Protein AF-A0A060S1R8-F1 (afdb_monomer)

Radius of gyration: 19.4 Å; Cα contacts (8 Å, |Δi|>4): 28; chains: 1; bounding box: 45×45×37 Å

Foldseek 3Di:
DDDPPPPDPDQADCVVPDPVCVVVSVVNDPVPVLADDDDDPPPDDDDDDVPDDPDDDDDDDDDPVVVVVVVVVVVSCCVRVVDDDD

InterPro domains:
  IPR032567 RTL1-related [PTHR15503] (19-84)
  IPR043502 DNA/RNA polymerase superfamily [SSF56672] (21-84)

Organism: Pycnoporus cinnabarinus (NCBI:txid5643)

Sequence (86 aa):
MSGSTSISDKPPDLTGVPEEYHEFADVFSKSKVDELPEHRPYDLKIDLEEGATPPLGPIYSLSKVELDTLREYIEENLRSGFIRLY

Mean predicted aligned error: 9.51 Å

pLDDT: mean 83.48, std 16.55, range [32.16, 97.75]

Secondary structure (DSSP, 8-state):
---------PPP--TT--GGGGGGGGGG-GGGTTSPPPP-TT----PPPTT-----PPPPPPPHHHHHHHHHHHHHHHHTTSS---

Solvent-accessible surface area (backbone atoms only — not comparable to full-atom values): 6046 Å² total; per-residue (Å²): 134,90,81,80,78,68,86,73,93,63,80,52,80,59,84,90,56,60,77,92,49,55,90,51,40,68,79,65,27,70,78,64,69,60,47,69,76,82,91,56,102,80,58,90,75,88,84,73,60,92,92,62,70,85,83,90,71,84,80,78,91,68,54,73,69,57,48,52,53,50,48,53,53,49,55,52,33,43,72,36,58,76,41,81,90,131

Structure (mmCIF, N/CA/C/O backbone):
data_AF-A0A060S1R8-F1
#
_entry.id   AF-A0A060S1R8-F1
#
loop_
_atom_site.group_PDB
_atom_site.id
_atom_site.type_symbol
_atom_site.label_atom_id
_atom_site.label_alt_id
_atom_site.label_comp_id
_atom_site.label_asym_id
_atom_site.label_entity_id
_atom_site.label_seq_id
_atom_site.pdbx_PDB_ins_code
_atom_site.Cartn_x
_atom_site.Cartn_y
_atom_site.Cartn_z
_atom_site.occupancy
_atom_site.B_iso_or_equiv
_atom_site.auth_seq_id
_atom_site.auth_comp_id
_atom_site.auth_asym_id
_atom_site.auth_atom_id
_atom_site.pdbx_PDB_model_num
ATOM 1 N N . MET A 1 1 ? -3.801 22.487 -9.630 1.00 34.41 1 MET A N 1
ATOM 2 C CA . MET A 1 1 ? -2.743 22.612 -10.654 1.00 34.41 1 MET A CA 1
ATOM 3 C C . MET A 1 1 ? -2.479 21.221 -11.178 1.00 34.41 1 MET A C 1
ATOM 5 O O . MET A 1 1 ? -2.221 20.328 -10.387 1.00 34.41 1 MET A O 1
ATOM 9 N N . SER A 1 2 ? -2.699 21.035 -12.473 1.00 37.50 2 SER A N 1
ATOM 10 C CA . SER A 1 2 ? -2.724 19.746 -13.154 1.00 37.50 2 SER A CA 1
ATOM 11 C C . SER A 1 2 ? -1.345 19.084 -13.153 1.00 37.50 2 SER A C 1
ATOM 13 O O . SER A 1 2 ? -0.408 19.631 -13.725 1.00 37.50 2 SER A O 1
ATOM 15 N N . GLY A 1 3 ? -1.231 17.909 -12.537 1.00 33.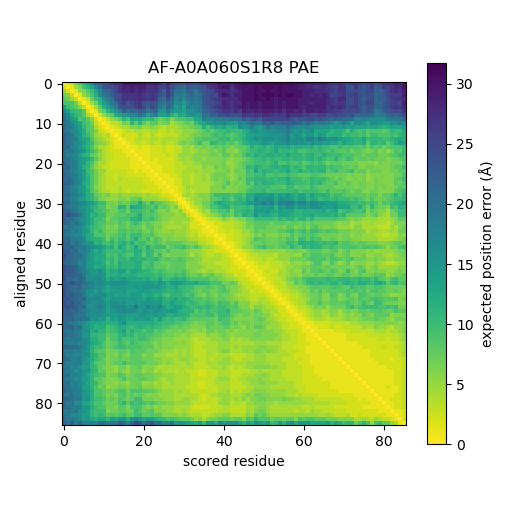16 3 GLY A N 1
ATOM 16 C CA . GLY A 1 3 ? -0.108 16.990 -12.705 1.00 33.16 3 GLY A CA 1
ATOM 17 C C . GLY A 1 3 ? -0.554 15.828 -13.579 1.00 33.16 3 GLY A C 1
ATOM 18 O O . GLY A 1 3 ? -0.918 14.772 -13.080 1.00 33.16 3 GLY A O 1
ATOM 19 N N . SER A 1 4 ? -0.613 16.059 -14.888 1.00 39.00 4 SER A N 1
ATOM 20 C CA . SER A 1 4 ? -0.767 14.992 -15.872 1.00 39.00 4 SER A CA 1
ATOM 21 C C . SER A 1 4 ? 0.593 14.304 -15.976 1.00 39.00 4 SER A C 1
ATOM 23 O O . SER A 1 4 ? 1.464 14.769 -16.707 1.00 39.00 4 SER A O 1
ATOM 25 N N . THR A 1 5 ? 0.834 13.268 -15.170 1.00 32.16 5 THR A N 1
ATOM 26 C CA . THR A 1 5 ? 2.055 12.469 -15.319 1.00 32.16 5 THR A CA 1
ATOM 27 C C . THR A 1 5 ? 1.837 11.522 -16.486 1.00 32.16 5 THR A C 1
ATOM 29 O O . THR A 1 5 ? 1.264 10.445 -16.361 1.00 32.16 5 THR A O 1
ATOM 32 N N . SER A 1 6 ? 2.248 12.017 -17.647 1.00 37.53 6 SER A N 1
ATOM 33 C CA . SER A 1 6 ? 2.580 11.275 -18.852 1.00 37.53 6 SER A CA 1
ATOM 34 C C . SER A 1 6 ? 3.148 9.891 -18.541 1.00 37.53 6 SER A C 1
ATOM 36 O O . SER A 1 6 ? 4.199 9.775 -17.900 1.00 37.53 6 SER A O 1
ATOM 38 N N . ILE A 1 7 ? 2.463 8.875 -19.065 1.00 49.72 7 ILE A N 1
ATOM 39 C CA . ILE A 1 7 ? 2.966 7.522 -19.303 1.00 49.72 7 ILE A CA 1
ATOM 40 C C . ILE A 1 7 ? 4.370 7.681 -19.893 1.00 49.72 7 ILE A C 1
ATOM 42 O O . ILE A 1 7 ? 4.531 8.184 -21.003 1.00 49.72 7 ILE A O 1
ATOM 46 N N . SER A 1 8 ? 5.399 7.405 -19.098 1.00 44.69 8 SER A N 1
ATOM 47 C CA . SER A 1 8 ? 6.777 7.557 -19.551 1.00 44.69 8 SER A CA 1
ATOM 48 C C . SER A 1 8 ? 7.231 6.225 -20.125 1.00 44.69 8 SER A C 1
ATOM 50 O O . SER A 1 8 ? 7.622 5.337 -19.374 1.00 44.69 8 SER A O 1
ATOM 52 N N . ASP A 1 9 ? 7.221 6.132 -21.456 1.00 56.50 9 ASP A N 1
ATOM 53 C CA . ASP A 1 9 ? 7.891 5.120 -22.289 1.00 56.50 9 ASP A CA 1
ATOM 54 C C . ASP A 1 9 ? 9.430 5.216 -22.180 1.00 56.50 9 ASP A C 1
ATOM 56 O O . ASP A 1 9 ? 10.159 5.218 -23.174 1.00 56.50 9 ASP A O 1
ATOM 60 N N . LYS A 1 10 ? 9.966 5.393 -20.968 1.00 62.16 10 LYS A N 1
ATOM 61 C CA . LYS A 1 10 ? 11.411 5.462 -20.755 1.00 62.16 10 LYS A CA 1
ATOM 62 C C . LYS A 1 10 ? 11.930 4.041 -20.527 1.00 62.16 10 LYS A C 1
ATOM 64 O O . LYS A 1 10 ? 11.363 3.341 -19.688 1.00 62.16 10 LYS A O 1
ATOM 69 N N . PRO A 1 11 ? 12.993 3.608 -21.231 1.00 73.12 11 PRO A N 1
ATOM 70 C CA . PRO A 1 11 ? 13.584 2.302 -20.983 1.00 73.12 11 PRO A CA 1
ATOM 71 C C . PRO A 1 11 ? 14.008 2.183 -19.509 1.00 73.12 11 PRO A C 1
ATOM 73 O O . PRO A 1 11 ? 14.447 3.186 -18.927 1.00 73.12 11 PRO A O 1
ATOM 76 N N . PRO A 1 12 ? 13.856 0.991 -18.906 1.00 81.62 12 PRO A N 1
ATOM 77 C CA . PRO A 1 12 ? 14.228 0.753 -17.518 1.00 81.62 12 PRO A CA 1
ATOM 78 C C . PRO A 1 12 ? 15.707 1.086 -17.304 1.00 81.62 12 PRO A C 1
ATOM 80 O O . PRO A 1 12 ? 16.554 0.815 -18.156 1.00 81.62 12 PRO A O 1
ATOM 83 N N . ASP A 1 13 ? 16.011 1.711 -16.169 1.00 86.06 13 ASP A N 1
ATOM 84 C CA . ASP A 1 13 ? 17.390 1.992 -15.783 1.00 86.06 13 ASP A CA 1
ATOM 85 C C . ASP A 1 13 ? 18.031 0.708 -15.252 1.00 86.06 13 ASP A C 1
ATOM 87 O O . ASP A 1 13 ? 17.673 0.223 -14.180 1.00 86.06 13 ASP A O 1
ATOM 91 N N . LEU A 1 14 ? 18.964 0.150 -16.022 1.00 88.12 14 LEU A N 1
ATOM 92 C CA . LEU A 1 14 ? 19.681 -1.082 -15.681 1.00 88.12 14 LEU A CA 1
ATOM 93 C C . LEU A 1 14 ? 21.036 -0.804 -15.021 1.00 88.12 14 LEU A C 1
ATOM 95 O O . LEU A 1 14 ? 21.865 -1.705 -14.887 1.00 88.12 14 LEU A O 1
ATOM 99 N N . THR A 1 15 ? 21.288 0.440 -14.602 1.00 90.19 15 THR A N 1
ATOM 100 C CA . THR A 1 15 ? 22.518 0.798 -13.894 1.00 90.19 15 THR A CA 1
ATOM 101 C C . THR A 1 15 ? 22.610 0.003 -12.589 1.00 90.19 15 THR A C 1
ATOM 103 O O . THR A 1 15 ? 21.818 0.192 -11.672 1.00 90.19 15 THR A O 1
ATOM 106 N N . GLY A 1 16 ? 23.592 -0.898 -12.499 1.00 89.75 16 GLY A N 1
ATOM 107 C CA . GLY A 1 16 ? 23.789 -1.773 -11.337 1.00 89.75 16 GLY A CA 1
ATOM 108 C C . GLY A 1 16 ? 23.074 -3.127 -11.413 1.00 89.75 16 GLY A C 1
ATOM 109 O O . GLY A 1 16 ? 23.239 -3.933 -10.500 1.00 89.75 16 GLY A O 1
ATOM 110 N N . VAL A 1 17 ? 22.337 -3.408 -12.493 1.00 90.88 17 VAL A N 1
ATOM 111 C CA . VAL A 1 17 ? 21.763 -4.733 -12.766 1.00 90.88 17 VAL A CA 1
ATOM 112 C C . VAL A 1 17 ? 22.798 -5.579 -13.525 1.00 90.88 17 VAL A C 1
ATOM 114 O O . VAL A 1 17 ? 23.272 -5.136 -14.577 1.00 90.88 17 VAL A O 1
ATOM 117 N N . PRO A 1 18 ? 23.176 -6.777 -13.033 1.00 94.88 18 PRO A N 1
ATOM 118 C CA . PRO A 1 18 ? 24.072 -7.680 -13.758 1.00 94.88 18 PRO A CA 1
ATOM 119 C C . PRO A 1 18 ? 23.538 -8.053 -15.149 1.00 94.88 18 PRO A C 1
ATOM 121 O O . PRO A 1 18 ? 22.331 -8.206 -15.328 1.00 94.88 18 PRO A O 1
ATOM 124 N N . GLU A 1 19 ? 24.440 -8.229 -16.120 1.00 93.31 19 GLU A N 1
ATOM 125 C CA . GLU A 1 19 ? 24.103 -8.464 -17.538 1.00 93.31 19 GLU A CA 1
ATOM 126 C C . GLU A 1 19 ? 23.214 -9.701 -17.750 1.00 93.31 19 GLU A C 1
ATOM 128 O O . GLU A 1 19 ? 22.304 -9.678 -18.573 1.00 93.31 19 GLU A O 1
ATOM 133 N N . GLU A 1 20 ? 23.396 -10.740 -16.931 1.00 94.81 20 GLU A N 1
ATOM 134 C CA . GLU A 1 20 ? 22.569 -11.956 -16.928 1.00 94.81 20 GLU A CA 1
ATOM 135 C C . GLU A 1 20 ? 21.072 -11.703 -16.658 1.00 94.81 20 GLU A C 1
ATOM 137 O O . GLU A 1 20 ? 20.249 -12.539 -17.010 1.00 94.81 20 GLU A O 1
ATOM 142 N N . TYR A 1 21 ? 20.697 -10.551 -16.085 1.00 91.88 21 TYR A N 1
ATOM 143 C CA . TYR A 1 21 ? 19.297 -10.190 -15.818 1.00 91.88 21 TYR A CA 1
ATOM 144 C C . TYR A 1 21 ? 18.725 -9.166 -16.801 1.00 91.88 21 TYR A C 1
ATOM 146 O O . TYR A 1 21 ? 17.576 -8.752 -16.646 1.00 91.88 21 TYR A O 1
ATOM 154 N N . HIS A 1 22 ? 19.489 -8.730 -17.808 1.00 90.94 22 HIS A N 1
ATOM 155 C CA . HIS A 1 22 ? 19.020 -7.711 -18.757 1.00 90.94 22 HIS A CA 1
ATOM 156 C C . HIS A 1 22 ? 17.876 -8.218 -19.642 1.00 90.94 22 HIS A C 1
ATOM 158 O O . HIS A 1 22 ? 17.078 -7.412 -20.113 1.00 90.94 22 HIS A O 1
ATOM 164 N N . GLU A 1 23 ? 17.725 -9.537 -19.811 1.00 92.44 23 GLU A N 1
ATOM 165 C CA . GLU A 1 23 ? 16.542 -10.117 -20.466 1.00 92.44 23 GLU A CA 1
ATOM 166 C C . GLU A 1 23 ? 15.239 -9.858 -19.683 1.00 92.44 23 GLU A C 1
ATOM 168 O O . GLU A 1 23 ? 14.171 -9.772 -20.284 1.00 92.44 23 GLU A O 1
ATOM 173 N N . PHE A 1 24 ? 15.340 -9.644 -18.365 1.00 88.38 24 PHE A N 1
ATOM 174 C CA . PHE A 1 24 ? 14.236 -9.304 -17.461 1.00 88.38 24 PHE A CA 1
ATOM 175 C C . PHE A 1 24 ? 14.196 -7.807 -17.140 1.00 88.38 24 PHE A C 1
ATOM 177 O O . PHE A 1 24 ? 13.684 -7.399 -16.103 1.00 88.38 24 PHE A O 1
ATOM 184 N N . ALA A 1 25 ? 14.761 -6.951 -17.993 1.00 87.06 25 ALA A N 1
ATOM 185 C CA . ALA A 1 25 ? 14.801 -5.504 -17.772 1.00 87.06 25 ALA A CA 1
ATOM 186 C C . ALA A 1 25 ? 13.428 -4.900 -17.410 1.00 87.06 25 ALA A C 1
ATOM 188 O O . ALA A 1 25 ? 13.33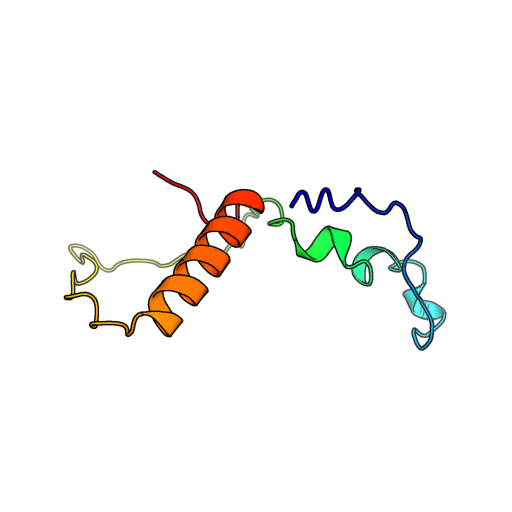5 -3.918 -16.672 1.00 87.06 25 ALA A O 1
ATOM 189 N N . ASP A 1 26 ? 12.353 -5.508 -17.904 1.00 83.88 26 ASP A N 1
ATOM 190 C CA . ASP A 1 26 ? 10.980 -5.112 -17.650 1.00 83.88 26 ASP A CA 1
ATOM 191 C C . ASP A 1 26 ? 10.540 -5.275 -16.186 1.00 83.88 26 ASP A C 1
ATOM 193 O O . ASP A 1 26 ? 9.714 -4.480 -15.735 1.00 83.88 26 ASP A O 1
ATOM 197 N N . VAL A 1 27 ? 11.102 -6.224 -15.422 1.00 84.38 27 VAL A N 1
ATOM 198 C CA . VAL A 1 27 ? 10.795 -6.379 -13.984 1.00 84.38 27 VAL A CA 1
ATOM 199 C C . VAL A 1 27 ? 11.368 -5.241 -13.140 1.00 84.38 27 VAL A C 1
ATOM 201 O O . VAL A 1 27 ? 10.887 -4.981 -12.041 1.00 84.38 27 VAL A O 1
ATOM 204 N N . PHE A 1 28 ? 12.372 -4.534 -13.664 1.00 83.88 28 PHE A N 1
ATOM 205 C CA . PHE A 1 28 ? 12.964 -3.351 -13.037 1.00 83.88 28 PHE A CA 1
ATOM 206 C C . PHE A 1 28 ? 12.254 -2.051 -13.447 1.00 83.88 28 PHE A C 1
ATOM 208 O O . PHE A 1 28 ? 12.601 -0.969 -12.967 1.00 83.88 28 PHE A O 1
ATOM 215 N N . SER A 1 29 ? 11.243 -2.129 -14.321 1.00 80.50 29 SER A N 1
ATOM 216 C CA . SER A 1 29 ? 10.437 -0.970 -14.692 1.00 80.50 29 SER A CA 1
ATOM 217 C C . SER A 1 29 ? 9.433 -0.621 -13.597 1.00 80.50 29 SER A C 1
ATOM 219 O O . SER A 1 29 ? 8.600 -1.440 -13.214 1.00 80.50 29 SER A O 1
ATOM 221 N N . LYS A 1 30 ? 9.430 0.645 -13.163 1.00 74.44 30 LYS A N 1
ATOM 222 C CA . LYS A 1 30 ? 8.430 1.154 -12.210 1.00 74.44 30 LYS A CA 1
ATOM 223 C C . LYS A 1 30 ? 7.004 1.093 -12.756 1.00 74.44 30 LYS A C 1
ATOM 225 O O . LYS A 1 30 ? 6.080 0.917 -11.978 1.00 74.44 30 LYS A O 1
ATOM 230 N N . SER A 1 31 ? 6.826 1.195 -14.075 1.00 70.88 31 SER A N 1
ATOM 231 C CA . SER A 1 31 ? 5.495 1.236 -14.694 1.00 70.88 31 SER A CA 1
ATOM 232 C C . SER A 1 31 ? 4.665 -0.023 -14.440 1.00 70.88 31 SER A C 1
ATOM 234 O O . SER A 1 31 ? 3.454 0.076 -14.308 1.00 70.88 31 SER A O 1
ATOM 236 N N . LYS A 1 32 ? 5.306 -1.194 -14.328 1.00 66.19 32 LYS A N 1
ATOM 237 C CA . LYS A 1 32 ? 4.613 -2.464 -14.068 1.00 66.19 32 LYS A CA 1
ATOM 238 C C . LYS A 1 32 ? 4.260 -2.679 -12.595 1.00 66.19 32 LYS A C 1
ATOM 240 O O . LYS A 1 32 ? 3.506 -3.593 -12.288 1.00 66.19 32 LYS A O 1
ATOM 245 N N . VAL A 1 33 ? 4.825 -1.883 -11.684 1.00 71.06 33 VAL A N 1
ATOM 246 C CA . VAL A 1 33 ? 4.584 -2.016 -10.237 1.00 71.06 33 VAL A CA 1
ATOM 247 C C . VAL 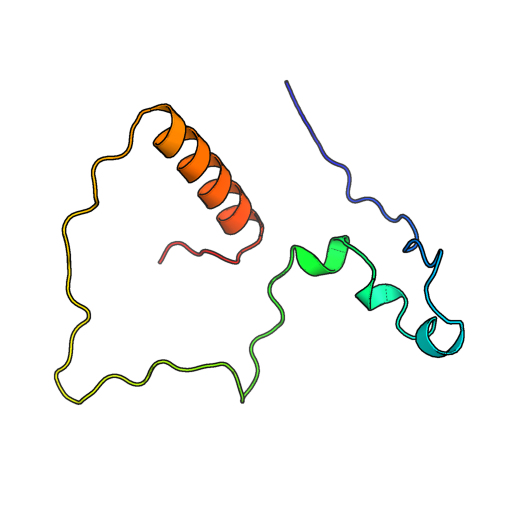A 1 33 ? 3.223 -1.443 -9.847 1.00 71.06 33 VAL A C 1
ATOM 249 O O . VAL A 1 33 ? 2.612 -1.917 -8.894 1.00 71.06 33 VAL A O 1
ATOM 252 N N . ASP A 1 34 ? 2.729 -0.463 -10.603 1.00 76.19 34 ASP A N 1
ATOM 253 C CA . ASP A 1 34 ? 1.477 0.236 -10.303 1.00 76.19 34 ASP A CA 1
ATOM 254 C C . ASP A 1 34 ? 0.225 -0.507 -10.809 1.00 76.19 34 ASP A C 1
ATOM 256 O O . ASP A 1 34 ? -0.887 0.005 -10.667 1.00 76.19 34 ASP A O 1
ATOM 260 N N . GLU A 1 35 ? 0.391 -1.703 -11.384 1.00 79.44 35 GLU A N 1
ATOM 261 C CA . GLU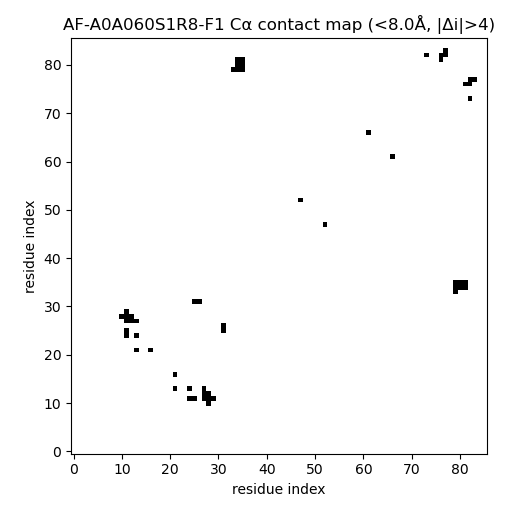 A 1 35 ? -0.684 -2.531 -11.933 1.00 79.44 35 GLU A CA 1
ATOM 262 C C . GLU A 1 35 ? -0.822 -3.847 -11.156 1.00 79.44 35 GLU A C 1
ATOM 264 O O . GLU A 1 35 ? 0.154 -4.552 -10.889 1.00 79.44 35 GLU A O 1
ATOM 269 N N . LEU A 1 36 ? -2.060 -4.209 -10.805 1.00 82.81 36 LEU A N 1
ATOM 270 C CA . LEU A 1 36 ? -2.339 -5.505 -10.193 1.00 82.81 36 LEU A CA 1
ATOM 271 C C . LEU A 1 36 ? -2.107 -6.621 -11.231 1.00 82.81 36 LEU A C 1
ATOM 273 O O . LEU A 1 36 ? -2.725 -6.581 -12.299 1.00 82.81 36 LEU A O 1
ATOM 277 N N . PRO A 1 37 ? -1.274 -7.638 -10.937 1.00 82.62 37 PRO A N 1
ATOM 278 C CA . PRO A 1 37 ? -1.102 -8.768 -11.838 1.00 82.62 37 PRO A CA 1
ATOM 279 C C . PRO A 1 37 ? -2.422 -9.523 -12.024 1.00 82.62 37 PRO A C 1
ATOM 281 O O . PRO A 1 37 ? -3.282 -9.541 -11.142 1.00 82.62 37 PRO A O 1
ATOM 284 N N . GLU A 1 38 ? -2.570 -10.182 -13.173 1.00 86.50 38 GLU A N 1
ATOM 285 C CA . GLU A 1 38 ? -3.733 -11.028 -13.438 1.00 86.50 38 GLU A CA 1
ATOM 286 C C . GLU A 1 38 ? -3.893 -12.113 -12.366 1.00 86.50 38 GLU A C 1
ATOM 288 O O . GLU A 1 38 ? -2.905 -12.704 -11.920 1.00 86.50 38 GLU A O 1
ATOM 293 N N . HIS A 1 39 ? -5.148 -12.387 -11.995 1.00 87.56 39 HIS A N 1
ATOM 294 C CA . HIS A 1 39 ? -5.510 -13.440 -11.048 1.00 87.56 39 HIS A CA 1
ATOM 295 C C . HIS A 1 39 ? -5.019 -14.811 -11.520 1.00 87.56 39 HIS A C 1
ATOM 297 O O . HIS A 1 39 ? -5.168 -15.169 -12.693 1.00 87.56 39 HIS A O 1
ATOM 303 N N . ARG A 1 40 ? -4.463 -15.606 -10.601 1.00 89.12 40 ARG A N 1
ATOM 304 C CA . ARG A 1 40 ? -3.892 -16.926 -10.899 1.00 89.12 40 ARG A CA 1
ATOM 305 C C . ARG A 1 40 ? -4.548 -18.022 -10.052 1.00 89.12 40 ARG A C 1
ATOM 307 O O . ARG A 1 40 ? -5.109 -17.744 -8.997 1.00 89.12 40 ARG A O 1
ATOM 314 N N . PRO A 1 41 ? -4.436 -19.306 -10.449 1.00 90.56 41 PRO A N 1
ATOM 315 C CA . PRO A 1 41 ? -4.993 -20.423 -9.673 1.00 90.56 41 PRO A CA 1
ATOM 316 C C . PRO A 1 41 ? -4.428 -20.570 -8.250 1.00 90.56 41 PRO A C 1
ATOM 318 O O . PRO A 1 41 ? -4.964 -21.329 -7.452 1.00 90.56 41 PRO A O 1
ATOM 321 N N . TYR A 1 42 ? -3.322 -19.887 -7.961 1.00 88.88 42 TYR A N 1
ATOM 322 C CA . TYR A 1 42 ? -2.592 -19.903 -6.696 1.00 88.88 42 TYR A CA 1
ATOM 323 C C . TYR A 1 42 ? -2.636 -18.539 -5.989 1.00 88.88 42 TYR A C 1
ATOM 325 O O . TYR A 1 42 ? -1.749 -18.221 -5.198 1.00 88.88 42 TYR A O 1
ATOM 333 N N . ASP A 1 43 ? -3.660 -17.731 -6.270 1.00 90.31 43 ASP A N 1
ATOM 334 C CA . ASP A 1 43 ? -3.942 -16.537 -5.480 1.00 90.31 43 ASP A CA 1
ATOM 335 C C . ASP A 1 43 ? -4.210 -16.908 -4.017 1.00 90.31 43 ASP A C 1
ATOM 337 O O . ASP A 1 43 ? -4.844 -17.922 -3.706 1.00 90.31 43 ASP A O 1
ATOM 341 N N . LEU A 1 44 ? -3.723 -16.069 -3.102 1.00 90.06 44 LEU A N 1
ATOM 342 C CA . LEU A 1 44 ? -3.935 -16.266 -1.675 1.00 90.06 44 LEU A CA 1
ATOM 343 C C . LEU A 1 44 ? -5.425 -16.120 -1.352 1.00 90.06 44 LEU A C 1
ATOM 345 O O . LEU A 1 44 ? -6.018 -15.060 -1.554 1.00 90.06 44 LEU A O 1
ATOM 349 N N . LYS A 1 45 ? -6.010 -17.178 -0.793 1.00 89.62 45 LYS A N 1
ATOM 350 C CA . LYS A 1 45 ? -7.389 -17.183 -0.314 1.00 89.62 45 LYS A CA 1
ATOM 351 C C . LYS A 1 45 ? -7.424 -17.109 1.209 1.00 89.62 45 LYS A C 1
ATOM 353 O O . LYS A 1 45 ? -6.627 -17.750 1.888 1.00 89.62 45 LYS A O 1
ATOM 358 N N . ILE A 1 46 ? -8.376 -16.342 1.734 1.00 89.31 46 ILE A N 1
ATOM 359 C CA . ILE A 1 46 ? -8.737 -16.362 3.152 1.00 89.31 46 ILE A CA 1
ATOM 360 C C . ILE A 1 46 ? -9.934 -17.303 3.294 1.00 89.31 46 ILE A C 1
ATOM 362 O O . ILE A 1 46 ? -11.045 -16.962 2.885 1.00 89.31 46 ILE A O 1
ATOM 366 N N . ASP A 1 47 ? -9.699 -18.499 3.827 1.00 90.88 47 ASP A N 1
ATOM 367 C CA . ASP A 1 47 ? -10.768 -19.443 4.143 1.00 90.88 47 ASP A CA 1
ATOM 368 C C . ASP A 1 47 ? -11.385 -19.087 5.500 1.00 90.88 47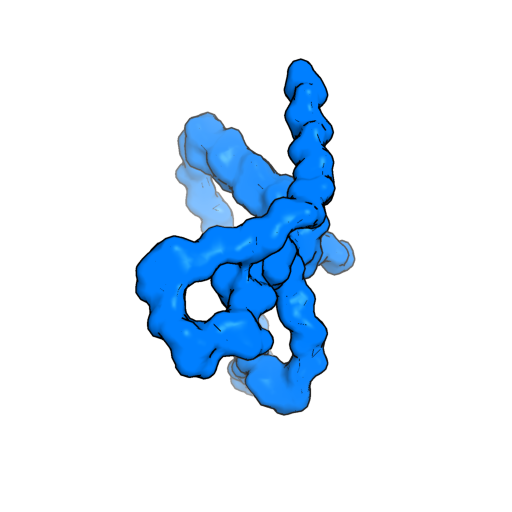 ASP A C 1
ATOM 370 O O . ASP A 1 47 ? -10.686 -18.953 6.504 1.00 90.88 47 ASP 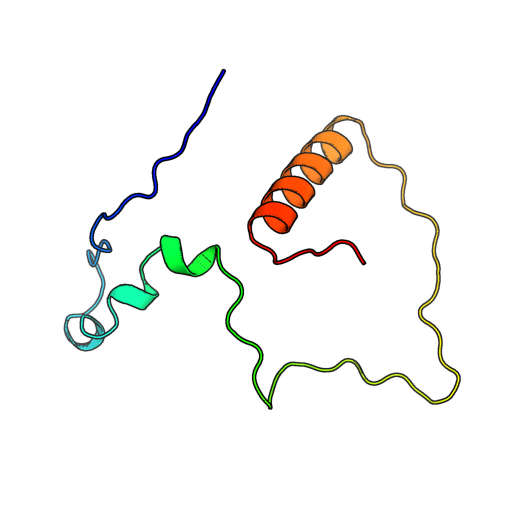A O 1
ATOM 374 N N . LEU A 1 48 ? -12.705 -18.902 5.516 1.00 90.50 48 LEU A N 1
ATOM 375 C CA . LEU A 1 48 ? -13.464 -18.658 6.739 1.00 90.50 48 LEU A CA 1
ATOM 376 C C . LEU A 1 48 ? -13.953 -19.990 7.311 1.00 90.50 48 LEU A C 1
ATOM 378 O O . LEU A 1 48 ? -14.354 -20.883 6.563 1.00 90.50 48 LEU A O 1
ATOM 382 N N . GLU A 1 49 ? -13.953 -20.103 8.638 1.00 93.50 49 GLU A N 1
ATOM 383 C CA . GLU A 1 49 ? -14.613 -21.212 9.327 1.00 93.50 49 GLU A CA 1
ATOM 384 C C . GLU A 1 49 ? -16.130 -21.183 9.074 1.00 93.50 49 GLU A C 1
ATOM 386 O O . GLU A 1 49 ? -16.723 -20.132 8.811 1.00 93.50 49 GLU A O 1
ATOM 391 N N . GLU A 1 50 ? -16.780 -22.345 9.154 1.00 93.19 50 GLU A N 1
ATOM 392 C CA . GLU A 1 50 ? -18.221 -22.449 8.932 1.00 93.19 50 GLU A CA 1
ATOM 393 C C . GLU A 1 50 ? -18.996 -21.588 9.945 1.00 93.19 50 GLU A C 1
ATOM 395 O O . GLU A 1 50 ? -18.843 -21.725 11.157 1.00 93.19 50 GLU A O 1
ATOM 400 N N . GLY A 1 51 ? -19.824 -20.671 9.435 1.00 92.12 51 GLY A N 1
ATOM 401 C CA . GLY A 1 51 ? -20.588 -19.727 10.255 1.00 92.12 51 GLY A CA 1
ATOM 402 C C . GLY A 1 51 ? -19.797 -18.514 10.762 1.00 92.12 51 GLY A C 1
ATOM 403 O O . GLY A 1 51 ? -20.380 -17.665 11.437 1.00 92.12 51 GLY A O 1
ATOM 404 N N . ALA A 1 52 ? -18.507 -18.385 10.429 1.00 91.69 52 ALA A N 1
ATOM 405 C CA . ALA A 1 52 ? -17.709 -17.226 10.809 1.00 91.69 52 ALA A CA 1
ATOM 406 C C . ALA A 1 52 ? -18.008 -16.007 9.922 1.00 91.69 52 ALA A C 1
ATOM 408 O O . ALA A 1 52 ? -18.046 -16.084 8.694 1.00 91.69 52 ALA A O 1
ATOM 409 N N . THR A 1 53 ? -18.154 -14.846 10.558 1.00 90.25 53 THR A N 1
ATOM 410 C CA . THR A 1 53 ? -18.241 -13.541 9.894 1.00 90.25 53 THR A CA 1
ATOM 411 C C . THR A 1 53 ? -17.119 -12.642 10.404 1.00 90.25 53 THR A C 1
ATOM 413 O O . THR A 1 53 ? -16.905 -12.610 11.620 1.00 90.25 53 THR A O 1
ATOM 416 N N . PRO A 1 54 ? -16.426 -11.881 9.536 1.00 87.56 54 PRO A N 1
ATOM 417 C CA . PRO A 1 54 ? -15.422 -10.923 9.984 1.00 87.56 54 PRO A CA 1
ATOM 418 C C . PRO A 1 54 ? -16.003 -9.961 11.033 1.00 87.56 54 PRO A C 1
ATOM 420 O O . PRO A 1 54 ? -17.128 -9.480 10.858 1.00 87.56 54 PRO A O 1
ATOM 423 N N . PRO A 1 55 ? -15.274 -9.666 12.123 1.00 89.62 55 PRO A N 1
ATOM 424 C CA . PRO A 1 55 ? -15.754 -8.737 13.132 1.00 89.62 55 PRO A CA 1
ATOM 425 C C . PRO A 1 55 ? -15.855 -7.327 12.544 1.00 89.62 55 PRO A C 1
ATOM 427 O O . PRO A 1 55 ? -14.907 -6.811 11.954 1.00 89.62 55 PRO A O 1
ATOM 430 N N . LEU A 1 56 ? -17.001 -6.682 12.748 1.00 88.81 56 LEU A N 1
ATOM 431 C CA . LEU A 1 56 ? -17.188 -5.270 12.428 1.00 88.81 56 LEU A CA 1
ATOM 432 C C . LEU A 1 56 ? -16.795 -4.439 13.653 1.00 88.81 56 LEU A C 1
ATOM 434 O O . LEU A 1 56 ? -17.505 -4.419 14.657 1.00 88.81 56 LEU A O 1
ATOM 438 N N . GLY A 1 57 ? -15.632 -3.796 13.580 1.00 88.62 57 GLY A N 1
ATOM 439 C CA . GLY A 1 57 ? -15.112 -2.922 14.631 1.00 88.62 57 GLY A CA 1
ATOM 440 C C . GLY A 1 57 ? -15.344 -1.435 14.336 1.00 88.62 57 GLY A C 1
ATOM 441 O O . GLY A 1 57 ? -15.520 -1.058 13.175 1.00 88.62 57 GLY A O 1
ATOM 442 N N . PRO A 1 58 ? -15.326 -0.568 15.365 1.00 90.19 58 PRO A N 1
ATOM 443 C CA . PRO A 1 58 ? -15.318 0.873 15.154 1.00 90.19 58 PRO A CA 1
ATOM 444 C C . PRO A 1 58 ? -14.027 1.301 14.447 1.00 90.19 58 PRO A C 1
ATOM 446 O O . PRO A 1 58 ? -12.945 0.792 14.738 1.00 90.19 58 PRO A O 1
ATOM 449 N N . ILE A 1 59 ? -14.137 2.277 13.547 1.00 88.94 59 ILE A N 1
ATOM 450 C CA . ILE A 1 59 ? -12.969 2.920 12.940 1.00 88.94 59 ILE A CA 1
ATOM 451 C C . ILE A 1 59 ? -12.325 3.817 14.000 1.00 88.94 59 ILE A C 1
ATOM 453 O O . ILE A 1 59 ? -13.011 4.619 14.638 1.00 88.94 59 ILE A O 1
ATOM 457 N N . TYR A 1 60 ? -11.013 3.684 14.197 1.00 89.56 60 TYR A N 1
ATOM 458 C CA . TYR A 1 60 ? -10.271 4.577 15.082 1.00 89.56 60 TYR A CA 1
ATOM 459 C C . TYR A 1 60 ? -10.328 6.015 14.566 1.00 89.56 60 TYR A C 1
ATOM 461 O O . TYR A 1 60 ? -10.181 6.266 13.370 1.00 89.56 60 TYR A O 1
ATOM 469 N N . SER A 1 61 ? -10.521 6.969 15.475 1.00 93.69 61 SER A N 1
ATOM 470 C CA . SER A 1 61 ? -10.482 8.386 15.124 1.00 93.69 61 SER A CA 1
ATOM 471 C C . SER A 1 61 ? -9.090 8.761 14.627 1.00 93.69 61 SER A C 1
ATOM 473 O O . SER A 1 61 ? -8.109 8.600 15.349 1.00 93.69 61 SER A O 1
ATOM 475 N N . LEU A 1 62 ? -9.032 9.298 13.414 1.00 95.31 62 LEU A N 1
ATOM 476 C CA . LEU A 1 62 ? -7.819 9.835 12.812 1.00 95.31 62 LEU A CA 1
ATOM 477 C C . LEU A 1 62 ? -7.805 11.362 12.942 1.00 95.31 62 LEU A C 1
ATOM 479 O O . LEU A 1 62 ? -8.849 12.021 12.892 1.00 95.31 62 LEU A O 1
ATOM 483 N N . SER A 1 63 ? -6.617 11.935 13.104 1.00 96.88 63 SER A N 1
ATOM 484 C CA . SER A 1 63 ? -6.396 13.376 13.003 1.00 96.88 63 SER A CA 1
ATOM 485 C C . SER A 1 63 ? -6.643 13.870 11.573 1.00 96.88 63 SER A C 1
ATOM 487 O O . SER A 1 63 ? -6.725 13.095 10.620 1.00 96.88 63 SER A O 1
ATOM 489 N N . LYS A 1 64 ? -6.731 15.192 11.393 1.00 96.88 64 LYS A N 1
ATOM 490 C CA . LYS A 1 64 ? -6.926 15.781 10.061 1.00 96.88 64 LYS A CA 1
ATOM 491 C C . LYS A 1 64 ? -5.816 15.385 9.080 1.00 96.88 64 LYS A C 1
ATOM 493 O O . LYS A 1 64 ? -6.114 15.040 7.947 1.00 96.88 64 LYS A O 1
ATOM 498 N N . VAL A 1 65 ? -4.562 15.415 9.533 1.00 97.75 65 VAL A N 1
ATOM 499 C CA . VAL A 1 65 ? -3.404 15.084 8.689 1.00 97.75 65 VAL A CA 1
ATOM 500 C C . VAL A 1 65 ? -3.461 13.621 8.254 1.00 97.75 65 VAL A C 1
ATOM 502 O O . VAL A 1 65 ? -3.309 13.332 7.075 1.00 97.75 65 VAL A O 1
ATOM 505 N N . GLU A 1 66 ? -3.761 12.709 9.181 1.00 97.62 66 GLU A N 1
ATOM 506 C CA . GLU A 1 66 ? -3.892 11.279 8.875 1.00 97.62 66 GLU A CA 1
ATOM 507 C C . GLU A 1 66 ? -5.056 10.995 7.920 1.00 97.62 66 GLU A C 1
ATOM 509 O O . GLU A 1 66 ? -4.932 10.148 7.040 1.00 97.62 66 GLU A O 1
ATOM 514 N N . LEU A 1 67 ? -6.176 11.715 8.055 1.00 96.50 67 LEU A N 1
ATOM 515 C CA . LEU A 1 67 ? -7.305 11.601 7.129 1.00 96.50 67 LEU A CA 1
ATOM 516 C C . LEU A 1 67 ? -6.946 12.055 5.717 1.00 96.50 67 LEU A C 1
ATOM 518 O O . LEU A 1 67 ? -7.364 11.415 4.756 1.00 96.50 67 LEU A O 1
ATOM 522 N N . ASP A 1 68 ? -6.208 13.155 5.590 1.00 97.38 68 ASP A N 1
ATOM 523 C CA . ASP A 1 68 ? -5.796 13.671 4.287 1.00 97.38 68 ASP A CA 1
ATOM 524 C C . ASP A 1 68 ? -4.820 12.686 3.613 1.00 97.38 68 ASP A C 1
ATOM 526 O O . ASP A 1 68 ? -5.054 12.296 2.471 1.00 97.38 68 ASP A O 1
ATOM 530 N N . THR A 1 69 ? -3.837 12.148 4.349 1.00 97.06 69 THR A N 1
ATOM 531 C CA . THR A 1 69 ? -2.954 11.076 3.845 1.00 97.06 69 THR A CA 1
ATOM 532 C C . THR A 1 69 ? -3.725 9.812 3.457 1.00 97.06 69 THR A C 1
ATOM 534 O O . THR A 1 69 ? -3.461 9.215 2.414 1.00 97.06 69 THR A O 1
ATOM 537 N N . LEU A 1 70 ? -4.693 9.386 4.274 1.00 96.06 70 LEU A N 1
ATOM 538 C CA . LEU A 1 70 ? -5.492 8.195 3.987 1.00 96.06 70 LEU A CA 1
ATOM 539 C C . LEU A 1 70 ? -6.315 8.363 2.702 1.00 96.06 70 LEU A C 1
ATOM 541 O O . LEU A 1 70 ? -6.440 7.415 1.930 1.00 96.06 70 LEU A O 1
ATOM 545 N N . ARG A 1 71 ? -6.873 9.555 2.462 1.00 95.94 71 ARG A N 1
ATOM 546 C CA . ARG A 1 71 ? -7.628 9.847 1.235 1.00 95.94 71 ARG A CA 1
ATOM 547 C C . ARG A 1 71 ? -6.748 9.760 0.000 1.00 95.94 71 ARG A C 1
ATOM 549 O O . ARG A 1 71 ? -7.137 9.076 -0.939 1.00 95.94 71 ARG A O 1
ATOM 556 N N . GLU A 1 72 ? -5.574 10.388 0.031 1.00 97.19 72 GLU A N 1
ATOM 557 C CA . GLU A 1 72 ? -4.608 10.319 -1.072 1.00 97.19 72 GLU A CA 1
ATOM 558 C C . GLU A 1 72 ? -4.253 8.860 -1.384 1.00 97.19 72 GLU A C 1
ATOM 560 O O . GLU A 1 72 ? -4.394 8.419 -2.522 1.00 97.19 72 GLU A O 1
ATOM 565 N N . TYR A 1 73 ? -3.928 8.069 -0.356 1.00 95.12 73 TYR A N 1
ATOM 566 C CA . TYR A 1 73 ? -3.628 6.647 -0.520 1.00 95.12 73 TYR A CA 1
ATOM 567 C C . TYR A 1 73 ? -4.787 5.863 -1.155 1.00 95.12 73 TYR A C 1
ATOM 569 O O . TYR A 1 73 ? -4.578 5.074 -2.080 1.00 95.12 73 TYR A O 1
ATOM 577 N N . ILE A 1 74 ? -6.019 6.063 -0.675 1.00 95.38 74 ILE A N 1
ATOM 578 C CA . ILE A 1 74 ? -7.199 5.378 -1.217 1.00 95.38 74 ILE A CA 1
ATOM 579 C C . ILE A 1 74 ? -7.422 5.773 -2.681 1.00 95.38 74 ILE A C 1
ATOM 581 O O . ILE A 1 74 ? -7.661 4.898 -3.509 1.00 95.38 74 ILE A O 1
ATOM 585 N N . GLU A 1 75 ? -7.322 7.058 -3.023 1.00 95.31 75 GLU A N 1
ATOM 586 C CA . GLU A 1 75 ? -7.502 7.547 -4.395 1.00 95.31 75 GLU A CA 1
ATOM 587 C C . GLU A 1 75 ? -6.457 6.974 -5.362 1.00 95.31 75 GLU A C 1
ATOM 589 O O . GLU A 1 75 ? -6.798 6.570 -6.477 1.00 95.31 75 GLU A O 1
ATOM 594 N N . GLU A 1 76 ? -5.195 6.893 -4.939 1.00 92.62 76 GLU A N 1
ATOM 595 C CA . GLU A 1 76 ? -4.123 6.274 -5.723 1.00 92.62 76 GLU A CA 1
ATOM 596 C C . GLU A 1 76 ? -4.392 4.790 -5.981 1.00 92.62 76 GLU A C 1
ATOM 598 O O . GLU A 1 76 ? -4.346 4.341 -7.126 1.00 92.62 76 GLU A O 1
ATOM 603 N N . ASN A 1 77 ? -4.757 4.039 -4.942 1.00 92.25 77 ASN A N 1
ATOM 604 C CA . ASN A 1 77 ? -4.982 2.598 -5.051 1.00 92.25 77 ASN A CA 1
ATOM 605 C C . ASN A 1 77 ? -6.299 2.242 -5.755 1.00 92.25 77 ASN A C 1
ATOM 607 O O . ASN A 1 77 ? -6.390 1.180 -6.375 1.00 92.25 77 ASN A O 1
ATOM 611 N N . LEU A 1 78 ? -7.305 3.122 -5.707 1.00 92.50 78 LEU A N 1
ATOM 612 C CA . LEU A 1 78 ? -8.505 3.023 -6.542 1.00 92.50 78 LEU A CA 1
ATOM 613 C C . LEU A 1 78 ? -8.156 3.212 -8.021 1.00 92.50 78 LEU A C 1
ATOM 615 O O . LEU A 1 78 ? -8.622 2.447 -8.863 1.00 92.50 78 LEU A O 1
ATOM 619 N N . ARG A 1 79 ? -7.314 4.202 -8.344 1.00 90.06 79 ARG A N 1
ATOM 620 C CA . ARG A 1 79 ? -6.869 4.463 -9.720 1.00 90.06 79 ARG A CA 1
ATOM 621 C C . ARG A 1 79 ? -6.039 3.308 -10.287 1.00 90.06 79 ARG A C 1
ATOM 623 O O . ARG A 1 79 ? -6.231 2.958 -11.445 1.00 90.06 79 ARG A O 1
ATOM 630 N N . SER A 1 80 ? -5.168 2.710 -9.475 1.00 87.31 80 SER A N 1
ATOM 631 C CA . SER A 1 80 ? -4.383 1.519 -9.840 1.00 87.31 80 SER A CA 1
ATOM 632 C C . SER A 1 80 ? -5.194 0.214 -9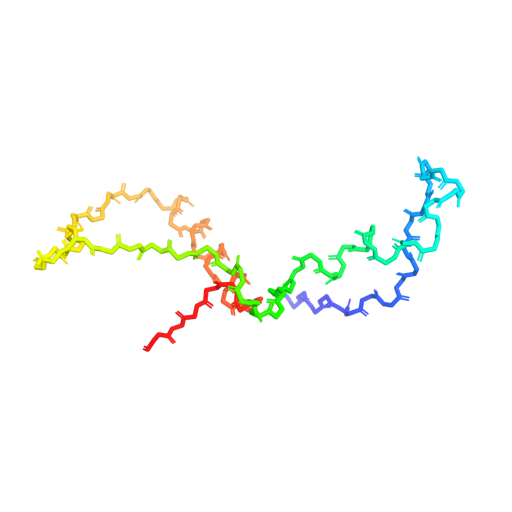.844 1.00 87.31 80 SER A C 1
ATOM 634 O O . SER A 1 80 ? -4.717 -0.814 -10.314 1.00 87.31 80 SER A O 1
ATOM 636 N N . GLY A 1 81 ? -6.423 0.218 -9.315 1.00 88.81 81 GLY A N 1
ATOM 637 C CA . GLY A 1 81 ? -7.283 -0.969 -9.258 1.00 88.81 81 GLY A CA 1
ATOM 638 C C . GLY A 1 81 ? -6.900 -2.002 -8.190 1.00 88.81 81 GLY A C 1
ATOM 639 O O . GLY A 1 81 ? -7.474 -3.098 -8.185 1.00 88.81 81 GLY A O 1
ATOM 640 N N . PHE A 1 82 ? -5.976 -1.652 -7.283 1.00 89.75 82 PHE A N 1
ATOM 641 C CA . PHE A 1 82 ? -5.639 -2.428 -6.083 1.00 89.75 82 PHE A CA 1
ATOM 642 C C . PHE A 1 82 ? -6.793 -2.443 -5.078 1.00 89.75 82 PHE A C 1
ATOM 644 O O . PHE A 1 82 ? -7.036 -3.450 -4.417 1.00 89.75 82 PHE A O 1
ATOM 651 N N . ILE A 1 83 ? -7.529 -1.333 -4.992 1.00 93.56 83 ILE A N 1
ATOM 652 C CA . ILE A 1 83 ? -8.786 -1.229 -4.251 1.00 93.56 83 ILE A CA 1
ATOM 653 C C . ILE A 1 83 ? -9.918 -1.089 -5.267 1.00 93.56 83 ILE A C 1
ATOM 655 O O . ILE A 1 83 ? -9.776 -0.421 -6.290 1.00 93.56 83 ILE A O 1
ATOM 659 N N . ARG A 1 84 ? -11.058 -1.723 -4.988 1.00 90.69 84 ARG A N 1
ATOM 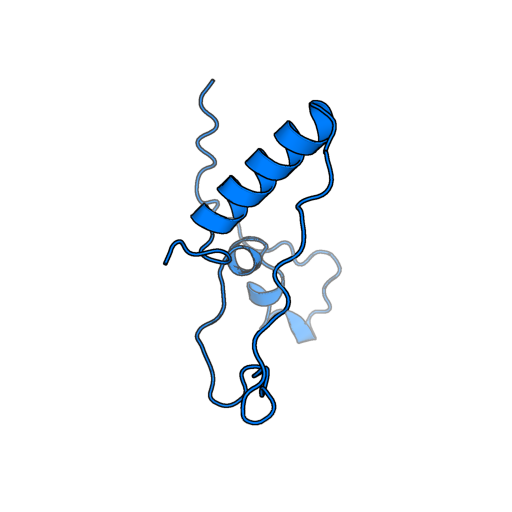660 C CA . ARG A 1 84 ? -12.259 -1.659 -5.825 1.00 90.69 84 ARG A CA 1
ATOM 661 C C . ARG A 1 84 ? -13.470 -1.351 -4.953 1.00 90.69 84 ARG A C 1
ATOM 663 O O . ARG A 1 84 ? -13.559 -1.836 -3.827 1.00 90.69 84 ARG A O 1
ATOM 670 N N . LEU A 1 85 ? -14.382 -0.536 -5.476 1.00 87.12 85 LEU A N 1
ATOM 671 C CA . LEU A 1 85 ? -15.705 -0.342 -4.885 1.00 87.12 85 LEU A CA 1
ATOM 672 C C . LEU A 1 85 ? -16.594 -1.512 -5.327 1.00 87.12 85 LEU A C 1
ATOM 674 O O . LEU A 1 85 ? -16.572 -1.877 -6.504 1.00 87.12 85 LEU A O 1
ATOM 678 N N . TYR A 1 86 ? -17.312 -2.108 -4.377 1.00 66.56 86 TYR A N 1
ATOM 679 C CA . TYR A 1 86 ? -18.247 -3.214 -4.605 1.00 66.56 86 TYR A CA 1
ATOM 680 C C . TYR A 1 86 ? -19.657 -2.699 -4.889 1.00 66.56 86 TYR A C 1
ATOM 682 O O . TYR A 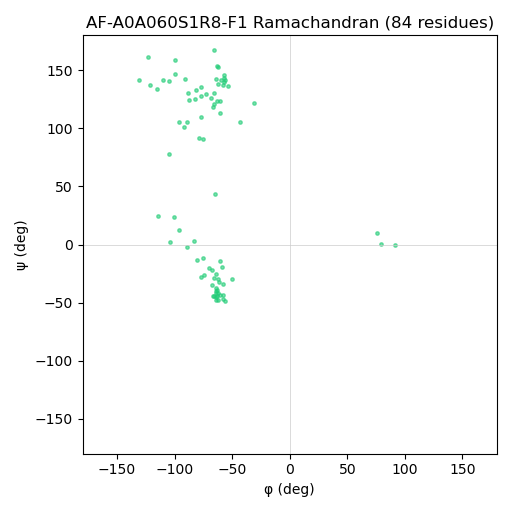1 86 ? -20.012 -1.634 -4.330 1.00 66.56 86 TYR A O 1
#